Protein AF-A0A2X4T8K0-F1 (afdb_monomer_lite)

Radius of gyration: 13.11 Å; chains: 1; bounding box: 25×32×31 Å

pLDDT: mean 95.89, std 3.17, range [77.25, 98.31]

Organism: NCBI:txid59203

Structure (mmCIF, N/CA/C/O backbone):
data_AF-A0A2X4T8K0-F1
#
_entry.id   AF-A0A2X4T8K0-F1
#
loop_
_atom_s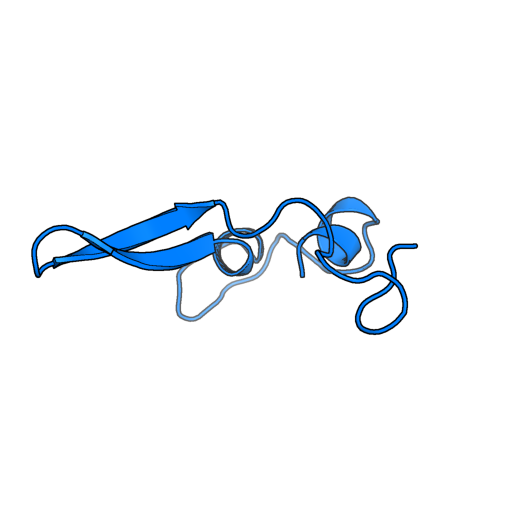ite.group_PDB
_atom_site.id
_atom_site.type_symbol
_atom_site.label_atom_id
_atom_site.label_alt_id
_atom_site.label_comp_id
_atom_site.label_asym_id
_atom_site.label_entity_id
_atom_site.label_seq_id
_atom_site.pdbx_PDB_ins_code
_atom_site.Cartn_x
_atom_site.Cartn_y
_atom_site.Cartn_z
_atom_site.occupancy
_atom_site.B_iso_or_equiv
_atom_site.auth_seq_id
_atom_site.auth_comp_id
_atom_site.auth_asym_id
_atom_site.auth_atom_id
_atom_site.pdbx_PDB_model_num
ATOM 1 N N . MET A 1 1 ? 3.981 -0.182 -4.815 1.00 89.56 1 MET A N 1
ATOM 2 C CA . MET A 1 1 ? 3.344 -1.500 -5.073 1.00 89.56 1 MET A CA 1
ATOM 3 C C . MET A 1 1 ? 2.416 -1.451 -6.275 1.00 89.56 1 MET A C 1
ATOM 5 O O . MET A 1 1 ? 2.712 -2.136 -7.242 1.00 89.56 1 MET A O 1
ATOM 9 N N . ARG A 1 2 ? 1.350 -0.632 -6.250 1.00 94.88 2 ARG A N 1
ATOM 10 C CA . ARG A 1 2 ? 0.375 -0.492 -7.352 1.00 94.88 2 ARG A CA 1
ATOM 11 C C . ARG A 1 2 ? 1.025 -0.339 -8.728 1.00 94.88 2 ARG A C 1
ATOM 13 O O . ARG A 1 2 ? 0.777 -1.153 -9.604 1.00 94.88 2 ARG A O 1
ATOM 20 N N . GLU A 1 3 ? 1.870 0.674 -8.896 1.00 95.06 3 GLU A N 1
ATOM 21 C CA . GLU A 1 3 ? 2.483 0.984 -10.193 1.00 95.06 3 GLU A CA 1
ATOM 22 C C . GLU A 1 3 ? 3.342 -0.162 -10.728 1.00 95.06 3 GLU A C 1
ATOM 24 O O . GLU A 1 3 ? 3.214 -0.533 -11.887 1.00 95.06 3 GLU A O 1
ATOM 29 N N . LEU A 1 4 ? 4.141 -0.792 -9.865 1.00 95.75 4 LEU A N 1
ATOM 30 C CA . LEU A 1 4 ? 4.963 -1.944 -10.234 1.00 95.75 4 LEU A CA 1
ATOM 31 C C . LEU A 1 4 ? 4.120 -3.162 -10.637 1.00 95.75 4 LEU A C 1
ATOM 33 O O . LEU A 1 4 ? 4.461 -3.842 -11.599 1.00 95.75 4 LEU A O 1
ATOM 37 N N . LEU A 1 5 ? 3.027 -3.440 -9.917 1.00 95.19 5 LEU A N 1
ATOM 38 C CA . LEU A 1 5 ? 2.092 -4.511 -10.276 1.00 95.19 5 LEU A CA 1
ATOM 39 C C . LEU A 1 5 ? 1.439 -4.233 -11.633 1.00 95.19 5 LEU A C 1
ATOM 41 O O . LEU A 1 5 ? 1.436 -5.104 -12.497 1.00 95.19 5 LEU A O 1
ATOM 45 N N . ASN A 1 6 ? 0.960 -3.005 -11.849 1.00 93.88 6 ASN A N 1
ATOM 46 C CA . ASN A 1 6 ? 0.352 -2.5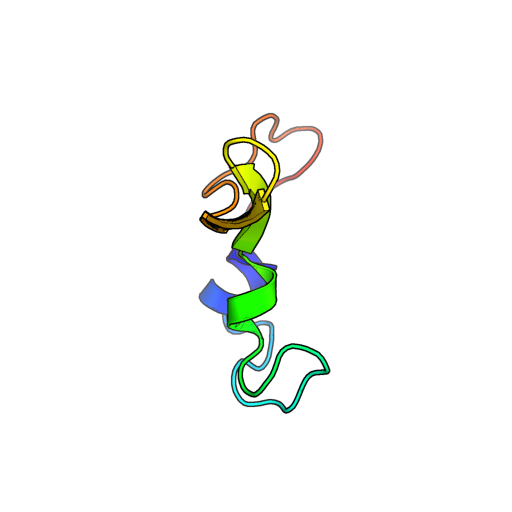96 -13.116 1.00 93.88 6 ASN A CA 1
ATOM 47 C C . ASN A 1 6 ? 1.349 -2.649 -14.287 1.00 93.88 6 ASN A C 1
ATOM 49 O O . ASN A 1 6 ? 0.962 -2.982 -15.403 1.00 93.88 6 ASN A O 1
ATOM 53 N N . ALA A 1 7 ? 2.625 -2.351 -14.034 1.00 95.69 7 ALA A N 1
ATOM 54 C CA . ALA A 1 7 ? 3.701 -2.441 -15.018 1.00 95.69 7 ALA A CA 1
ATOM 55 C C . ALA A 1 7 ? 4.218 -3.878 -15.245 1.00 95.69 7 ALA A C 1
ATOM 57 O O . ALA A 1 7 ? 5.128 -4.077 -16.047 1.00 95.69 7 ALA A O 1
ATOM 58 N N . GLY A 1 8 ? 3.685 -4.886 -14.540 1.00 95.94 8 GLY A N 1
ATOM 59 C CA . GLY A 1 8 ? 4.144 -6.277 -14.640 1.00 95.94 8 GLY A CA 1
ATOM 60 C C . GLY A 1 8 ? 5.530 -6.526 -14.033 1.00 95.94 8 GLY A C 1
ATOM 61 O O . GLY A 1 8 ? 6.158 -7.544 -14.313 1.00 95.94 8 GLY A O 1
ATOM 62 N N . LEU A 1 9 ? 6.016 -5.605 -13.198 1.00 96.94 9 LEU A N 1
ATOM 63 C CA . LEU A 1 9 ? 7.320 -5.674 -12.530 1.00 96.94 9 LEU A CA 1
ATOM 64 C C . LEU A 1 9 ? 7.261 -6.414 -11.185 1.00 96.94 9 LEU A C 1
ATOM 66 O O . LEU A 1 9 ? 8.290 -6.638 -10.550 1.00 96.94 9 LEU A O 1
ATOM 70 N N . LEU A 1 10 ? 6.061 -6.797 -10.745 1.00 97.12 10 LEU A N 1
ATOM 71 C CA . LEU A 1 10 ? 5.826 -7.643 -9.580 1.00 97.12 10 LEU A CA 1
ATOM 72 C C . LEU A 1 10 ? 4.876 -8.782 -9.941 1.00 97.12 10 LEU A C 1
ATOM 74 O O . LEU A 1 10 ? 3.914 -8.593 -10.681 1.00 97.12 10 LEU A O 1
ATOM 78 N N . HIS A 1 11 ? 5.126 -9.957 -9.367 1.00 97.56 11 HIS A N 1
ATOM 79 C CA . HIS A 1 11 ? 4.260 -11.118 -9.543 1.00 97.56 11 HIS A CA 1
ATOM 80 C C . HIS A 1 11 ? 3.019 -11.002 -8.653 1.00 97.56 11 HIS A C 1
ATOM 82 O O . HIS A 1 11 ? 3.128 -10.971 -7.426 1.00 97.56 11 HIS A O 1
ATOM 88 N N . GLU A 1 12 ? 1.839 -10.952 -9.273 1.00 96.75 12 GLU A N 1
ATOM 89 C CA . GLU A 1 12 ? 0.560 -10.952 -8.558 1.00 96.75 12 GLU A CA 1
ATOM 90 C C . GLU A 1 12 ? 0.271 -12.316 -7.911 1.00 96.75 12 GLU A C 1
ATOM 92 O O . GLU A 1 12 ? -0.158 -12.362 -6.757 1.00 96.75 12 GLU A O 1
ATOM 97 N N . ASP A 1 13 ? 0.562 -13.408 -8.620 1.00 97.75 13 ASP A N 1
ATOM 98 C CA . ASP A 1 13 ? 0.153 -14.779 -8.287 1.00 97.75 13 ASP A CA 1
ATOM 99 C C . ASP A 1 13 ? 1.038 -15.441 -7.217 1.00 97.75 13 ASP A C 1
ATOM 101 O O . ASP A 1 13 ? 1.751 -16.415 -7.468 1.00 97.75 13 ASP A O 1
ATOM 105 N N . VAL A 1 14 ? 1.006 -14.907 -5.996 1.00 97.88 14 VAL A N 1
ATOM 106 C CA . VAL A 1 14 ? 1.788 -15.417 -4.860 1.00 97.88 14 VAL A CA 1
ATOM 107 C C . VAL A 1 14 ? 0.951 -15.585 -3.594 1.00 97.88 14 VAL A C 1
ATOM 109 O O . VAL A 1 14 ? -0.047 -14.899 -3.372 1.00 97.88 14 VAL A O 1
ATOM 112 N N . ASN A 1 15 ? 1.395 -16.484 -2.714 1.00 98.19 15 ASN A N 1
ATOM 113 C CA . ASN A 1 15 ? 0.863 -16.588 -1.357 1.00 98.19 15 ASN A CA 1
ATOM 114 C C . ASN A 1 15 ? 1.500 -15.525 -0.456 1.00 98.19 15 ASN A C 1
ATOM 116 O O . ASN A 1 15 ? 2.723 -15.397 -0.410 1.00 98.19 15 ASN A O 1
ATOM 120 N N . THR A 1 16 ? 0.675 -14.805 0.301 1.00 97.56 16 THR A N 1
ATOM 121 C CA . THR A 1 16 ? 1.121 -13.825 1.298 1.00 97.56 16 THR A CA 1
ATOM 122 C C . THR A 1 16 ? 0.473 -14.104 2.651 1.00 97.56 16 THR A C 1
ATOM 124 O O . THR A 1 16 ? -0.503 -14.851 2.745 1.00 97.56 16 THR A O 1
ATOM 127 N N . VAL A 1 17 ? 0.963 -13.452 3.708 1.00 97.62 17 VAL A N 1
ATOM 128 C CA . VAL A 1 17 ? 0.312 -13.507 5.030 1.00 97.62 17 VAL A CA 1
ATOM 129 C C . VAL A 1 17 ? -1.105 -12.921 5.016 1.00 97.62 17 VAL A C 1
ATOM 131 O O . VAL A 1 17 ? -1.933 -13.312 5.831 1.00 97.62 17 VAL A O 1
ATOM 134 N N . ALA A 1 18 ? -1.409 -12.028 4.070 1.00 95.75 18 ALA A N 1
ATOM 135 C CA . ALA A 1 18 ? -2.726 -11.423 3.892 1.00 95.75 18 ALA A CA 1
ATOM 136 C C . ALA A 1 18 ? -3.640 -12.233 2.949 1.00 95.75 18 ALA A C 1
ATOM 138 O O . ALA A 1 18 ? -4.701 -11.745 2.559 1.00 95.75 18 ALA A O 1
ATOM 139 N N . GLY A 1 19 ? -3.253 -13.457 2.572 1.00 96.44 19 GLY A N 1
ATOM 140 C CA . GLY A 1 19 ? -3.953 -14.312 1.611 1.00 96.44 19 GLY A CA 1
ATOM 141 C C . GLY A 1 19 ? -3.264 -14.373 0.245 1.00 96.44 19 GLY A C 1
ATOM 142 O O . GLY A 1 19 ? -2.164 -13.853 0.057 1.00 96.44 19 GLY A O 1
ATOM 143 N N . PHE A 1 20 ? -3.899 -15.040 -0.718 1.00 97.69 20 PHE A N 1
ATOM 144 C CA . PHE A 1 20 ? -3.380 -15.125 -2.085 1.00 97.69 20 PHE A CA 1
ATOM 145 C C . PHE A 1 20 ? -3.533 -13.785 -2.823 1.00 97.69 20 PHE A C 1
ATOM 147 O O . PHE A 1 20 ? -4.572 -13.124 -2.699 1.00 97.69 20 PHE A O 1
ATOM 154 N N . GLY A 1 21 ? -2.513 -13.415 -3.600 1.00 97.38 21 GLY A N 1
ATOM 155 C CA . GLY A 1 21 ? -2.497 -12.227 -4.448 1.00 97.38 21 GLY A CA 1
ATOM 156 C C . GLY A 1 21 ? -1.782 -11.029 -3.821 1.00 97.38 21 GLY A C 1
ATOM 157 O O . GLY A 1 21 ? -2.171 -10.536 -2.759 1.00 97.38 21 GLY A O 1
ATOM 158 N N . LEU A 1 22 ? -0.781 -10.486 -4.520 1.00 97.31 22 LEU A N 1
ATOM 159 C CA . LEU A 1 22 ? -0.036 -9.305 -4.060 1.00 97.31 22 LEU A CA 1
ATOM 160 C C . LEU A 1 22 ? -0.874 -8.011 -4.089 1.00 97.31 22 LEU A C 1
ATOM 162 O O . LEU A 1 22 ? -0.555 -7.047 -3.392 1.00 97.31 22 LEU A O 1
ATOM 166 N N . LYS A 1 23 ? -1.978 -7.994 -4.848 1.00 95.75 23 LYS A N 1
ATOM 167 C CA . LYS A 1 23 ? -2.895 -6.850 -4.981 1.00 95.75 23 LYS A CA 1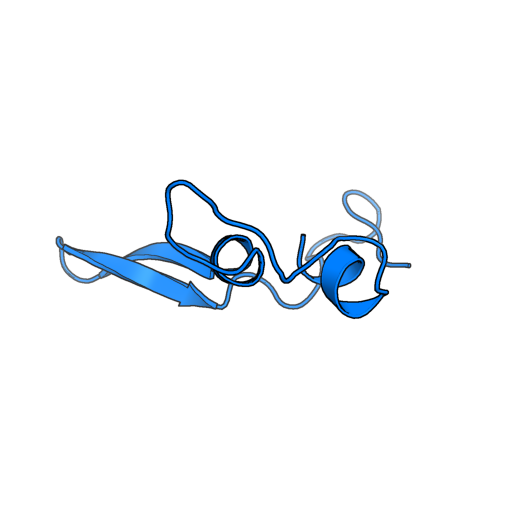
ATOM 168 C C . LYS A 1 23 ? -3.451 -6.359 -3.641 1.00 95.75 23 LYS A C 1
ATOM 170 O O . LYS A 1 23 ? -3.704 -5.175 -3.479 1.00 95.75 23 LYS A O 1
ATOM 175 N N . ARG A 1 24 ? -3.573 -7.227 -2.632 1.00 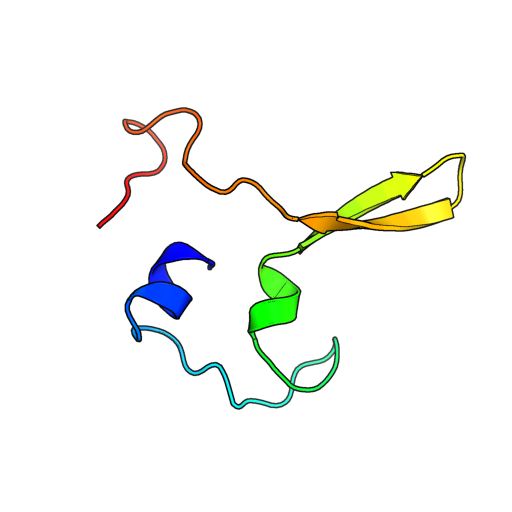96.00 24 ARG A N 1
ATOM 176 C CA . ARG A 1 24 ? -4.035 -6.830 -1.287 1.00 96.00 24 ARG A CA 1
ATOM 177 C C . ARG A 1 24 ? -3.121 -5.794 -0.619 1.00 96.00 24 ARG A C 1
ATOM 179 O O . ARG A 1 24 ? -3.595 -4.995 0.175 1.00 96.00 24 ARG A O 1
ATOM 186 N N . TYR A 1 25 ? -1.840 -5.755 -0.989 1.00 96.44 25 TYR A N 1
ATOM 187 C CA . TYR A 1 25 ? -0.862 -4.779 -0.491 1.00 96.44 25 TYR A CA 1
ATOM 188 C C . TYR A 1 25 ? -0.935 -3.416 -1.197 1.00 96.44 25 TYR A C 1
ATOM 190 O O . TYR A 1 25 ? -0.088 -2.555 -0.963 1.00 96.44 25 TYR A O 1
ATOM 198 N N . THR A 1 26 ? -1.915 -3.202 -2.079 1.00 96.19 26 THR A N 1
ATOM 199 C CA . THR A 1 26 ? -2.250 -1.865 -2.591 1.00 96.19 26 THR A CA 1
ATOM 200 C C . THR A 1 26 ? -3.392 -1.211 -1.814 1.00 96.19 26 THR A C 1
ATOM 202 O O . THR A 1 26 ? -3.733 -0.065 -2.096 1.00 96.19 26 THR A O 1
ATOM 205 N N . LEU A 1 27 ? -3.994 -1.933 -0.866 1.00 96.94 27 LEU A N 1
ATOM 206 C CA . LEU A 1 27 ? -5.007 -1.407 0.039 1.00 96.94 27 LEU A CA 1
ATOM 207 C C . LEU A 1 27 ? -4.340 -0.768 1.255 1.00 96.94 27 LEU A C 1
ATOM 209 O O . LEU A 1 27 ? -3.286 -1.219 1.710 1.00 96.94 27 LEU A O 1
ATOM 213 N N . GLU A 1 28 ? -4.982 0.256 1.800 1.00 97.06 28 GLU A N 1
ATOM 214 C CA . GLU A 1 28 ? -4.562 0.898 3.039 1.00 97.06 28 GLU A CA 1
ATOM 215 C C . GLU A 1 28 ? -5.529 0.552 4.180 1.00 97.06 28 GLU A C 1
ATOM 217 O O . GLU A 1 28 ? -6.751 0.651 4.001 1.00 97.06 28 GLU A O 1
ATOM 222 N N . PRO A 1 29 ? -5.012 0.125 5.348 1.00 97.19 29 PRO A N 1
ATOM 223 C CA . PRO A 1 29 ? -5.838 -0.062 6.523 1.00 97.19 29 PRO A CA 1
ATOM 224 C C . PRO A 1 29 ? -6.197 1.304 7.101 1.00 97.19 29 PRO A C 1
ATOM 226 O O . PRO A 1 29 ? -5.371 2.219 7.150 1.00 97.19 29 PRO A O 1
ATOM 229 N N . TRP A 1 30 ? -7.421 1.440 7.585 1.00 97.75 30 TRP A N 1
ATOM 230 C CA . TRP A 1 30 ? -7.874 2.657 8.237 1.00 97.75 30 TRP A CA 1
ATOM 231 C C . TRP A 1 30 ? -8.841 2.335 9.372 1.00 97.75 3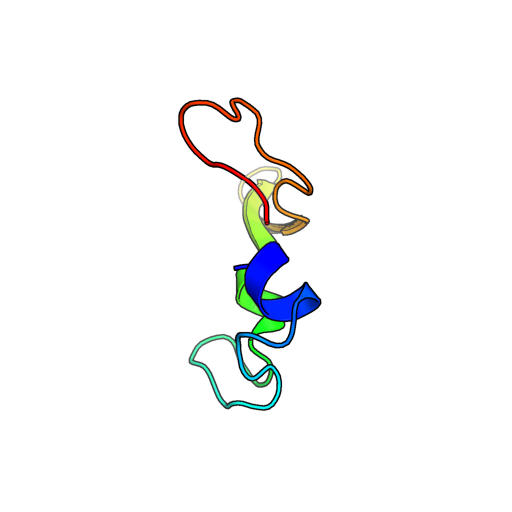0 TRP A C 1
ATOM 233 O O . TRP A 1 30 ? -9.386 1.234 9.462 1.00 97.75 30 TRP A O 1
ATOM 243 N N . LEU A 1 31 ? -9.012 3.301 10.273 1.00 98.06 31 LEU A N 1
ATOM 244 C CA . LEU A 1 31 ? -9.942 3.180 11.387 1.00 98.06 31 LEU A CA 1
ATOM 245 C C . LEU A 1 31 ? -11.319 3.681 10.945 1.00 98.06 31 LEU A C 1
ATOM 247 O O . LEU A 1 31 ? -11.561 4.887 10.893 1.00 98.06 31 LEU A O 1
ATOM 251 N N . ASN A 1 32 ? -12.215 2.751 10.636 1.00 97.75 32 ASN A N 1
ATOM 252 C CA . ASN A 1 32 ? -13.595 3.025 10.270 1.00 97.75 32 ASN A CA 1
ATOM 253 C C . ASN A 1 32 ? -14.473 2.937 11.523 1.00 97.75 32 ASN A C 1
ATOM 255 O O . ASN A 1 32 ? -14.782 1.851 12.001 1.00 97.75 32 ASN A O 1
ATOM 259 N N . ASN A 1 33 ? -14.839 4.085 12.097 1.00 97.06 33 ASN A N 1
ATOM 260 C CA . ASN A 1 33 ? -15.704 4.163 13.285 1.00 97.06 33 ASN A CA 1
ATOM 261 C C . ASN A 1 33 ? -15.242 3.294 14.477 1.00 97.06 33 ASN A C 1
ATOM 263 O O . ASN A 1 33 ? -16.061 2.767 15.224 1.00 97.06 33 ASN A O 1
ATOM 267 N N . GLY A 1 34 ? -13.926 3.168 14.676 1.00 97.94 34 GLY A N 1
ATOM 268 C CA . GLY A 1 34 ? -13.339 2.373 15.761 1.00 97.94 34 GLY A CA 1
ATOM 269 C C . GLY A 1 34 ? -13.008 0.926 15.387 1.00 97.94 34 GLY A C 1
ATOM 270 O O . GLY A 1 34 ? -12.387 0.231 16.188 1.00 97.94 34 GLY A O 1
ATOM 271 N N . GLU A 1 35 ? -13.345 0.496 14.173 1.00 98.31 35 GLU A N 1
ATOM 272 C CA . GLU A 1 35 ? -13.019 -0.828 13.648 1.00 98.31 35 GLU A CA 1
ATOM 273 C C . GLU A 1 35 ? -11.942 -0.744 12.562 1.00 98.31 35 GLU A C 1
ATOM 275 O O . GLU A 1 35 ? -11.822 0.249 11.841 1.00 98.31 35 GLU A O 1
ATOM 280 N N . LEU A 1 36 ? -11.120 -1.790 12.464 1.00 97.38 36 LEU A N 1
ATOM 281 C CA . LEU A 1 36 ? -10.152 -1.922 11.381 1.00 97.38 36 LEU A CA 1
ATOM 282 C C . LEU A 1 36 ? -10.892 -2.258 10.088 1.00 97.38 36 LEU A C 1
ATOM 284 O O . LEU A 1 36 ? -11.561 -3.286 10.009 1.00 97.38 36 LEU A O 1
ATOM 288 N N . ASP A 1 37 ? -10.683 -1.442 9.065 1.00 98.00 37 ASP A N 1
ATOM 289 C CA . ASP A 1 37 ? -11.217 -1.666 7.728 1.00 98.00 37 ASP A CA 1
ATOM 290 C C . ASP A 1 37 ? -10.142 -1.364 6.670 1.00 98.00 37 ASP A C 1
ATOM 292 O O . ASP A 1 37 ? -9.078 -0.824 6.984 1.00 98.00 37 ASP A O 1
ATOM 296 N N . TRP A 1 38 ? -10.396 -1.722 5.414 1.00 97.38 38 TRP A N 1
ATOM 297 C CA . TRP A 1 38 ? -9.464 -1.563 4.299 1.00 97.38 38 TRP A CA 1
ATOM 298 C C . TRP A 1 38 ? -10.111 -0.785 3.161 1.00 97.38 38 TRP A C 1
ATOM 300 O O . TRP A 1 38 ? -11.261 -1.021 2.800 1.00 97.38 38 TRP A O 1
ATOM 310 N N . ARG A 1 39 ? -9.352 0.125 2.554 1.00 96.75 39 ARG A N 1
ATOM 311 C CA . ARG A 1 39 ? -9.795 0.891 1.383 1.00 96.75 39 ARG A CA 1
ATOM 312 C C . ARG A 1 39 ? -8.704 0.953 0.323 1.00 96.75 39 ARG A C 1
ATOM 314 O O . ARG A 1 39 ? -7.560 0.578 0.576 1.00 96.75 39 ARG A O 1
ATOM 321 N N . GLU A 1 40 ? -9.057 1.413 -0.872 1.00 96.81 40 GLU A N 1
ATOM 322 C CA . GLU A 1 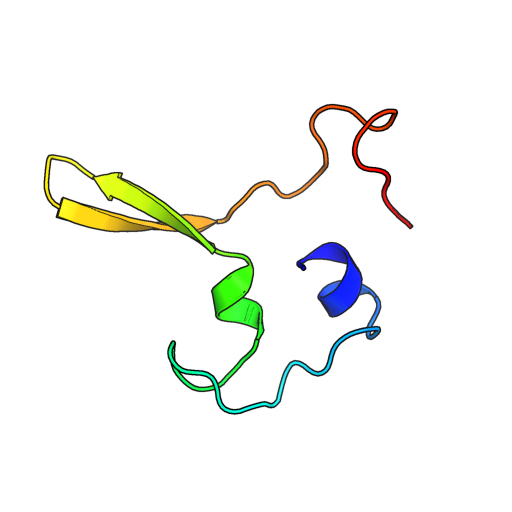40 ? -8.072 1.641 -1.929 1.00 96.81 40 GLU A CA 1
ATOM 323 C C . GLU A 1 40 ? -7.045 2.687 -1.478 1.00 96.81 40 GLU A C 1
ATOM 325 O O . GLU A 1 40 ? -7.413 3.800 -1.101 1.00 96.81 40 GLU A O 1
ATOM 330 N N . GLY A 1 41 ? -5.760 2.319 -1.509 1.00 94.81 41 GLY A N 1
ATOM 331 C CA . GLY A 1 41 ? -4.673 3.268 -1.292 1.00 94.81 41 GLY A CA 1
ATOM 332 C C . GLY A 1 41 ? -4.509 4.214 -2.481 1.00 94.81 41 GLY A C 1
ATOM 333 O O . GLY A 1 41 ? -5.061 3.968 -3.558 1.00 94.81 41 GLY A O 1
ATOM 334 N N . ALA A 1 42 ? -3.708 5.266 -2.297 1.00 94.00 42 ALA A N 1
ATOM 335 C CA . ALA A 1 42 ? -3.478 6.303 -3.303 1.00 94.00 42 ALA A CA 1
ATOM 336 C C . ALA A 1 42 ? -3.221 5.737 -4.716 1.00 94.00 42 ALA A C 1
ATOM 338 O O . ALA A 1 42 ? -2.374 4.862 -4.921 1.00 94.00 42 ALA A O 1
ATOM 339 N N . GLU A 1 43 ? -3.960 6.252 -5.702 1.00 93.62 43 GLU A N 1
ATOM 340 C CA . GLU A 1 43 ? -3.834 5.834 -7.106 1.00 93.62 43 GLU A CA 1
ATOM 341 C C . GLU A 1 43 ? -2.631 6.467 -7.813 1.00 93.62 43 GLU A C 1
ATOM 343 O O . GLU A 1 43 ? -2.158 5.937 -8.814 1.00 93.62 43 GLU A O 1
ATOM 348 N N . ARG A 1 44 ? -2.143 7.596 -7.292 1.00 94.19 44 ARG A N 1
ATOM 349 C CA . ARG A 1 44 ? -1.003 8.358 -7.807 1.00 94.19 44 ARG A CA 1
ATOM 350 C C . ARG A 1 44 ? -0.233 8.995 -6.658 1.00 94.19 44 ARG A C 1
ATOM 352 O O . ARG A 1 44 ? -0.802 9.204 -5.583 1.00 94.19 44 ARG A O 1
ATOM 359 N N . SER A 1 45 ? 1.024 9.345 -6.906 1.00 95.25 45 SER A N 1
ATOM 360 C CA . SER A 1 45 ? 1.808 10.125 -5.953 1.00 95.25 45 SER A CA 1
ATOM 361 C C . SER A 1 45 ? 1.169 11.492 -5.683 1.00 95.25 45 SER A C 1
ATOM 363 O O . SER A 1 45 ? 0.550 12.100 -6.561 1.00 95.25 45 SER A O 1
ATOM 365 N N . LEU A 1 46 ? 1.311 11.966 -4.446 1.00 96.50 46 LEU A N 1
ATOM 366 C CA . LEU A 1 46 ? 0.929 13.326 -4.057 1.00 96.50 46 LEU A CA 1
ATOM 367 C C . LEU A 1 46 ? 2.059 14.332 -4.311 1.00 96.50 46 LEU A C 1
ATOM 369 O O . LEU A 1 46 ? 1.793 15.529 -4.375 1.00 96.50 46 LEU A O 1
ATOM 373 N N . ASP A 1 47 ? 3.288 13.841 -4.468 1.00 97.69 47 ASP A N 1
ATOM 374 C CA . ASP A 1 47 ? 4.476 14.630 -4.768 1.00 97.69 47 ASP A CA 1
ATOM 375 C C . ASP A 1 47 ? 5.441 13.791 -5.622 1.00 97.69 47 ASP A C 1
ATOM 377 O O . ASP A 1 47 ? 6.058 12.831 -5.146 1.00 97.69 47 ASP A O 1
ATOM 381 N N . ASN A 1 48 ? 5.541 14.140 -6.905 1.00 96.25 48 ASN A N 1
ATOM 382 C CA . ASN A 1 48 ? 6.344 13.398 -7.877 1.00 96.25 48 ASN A CA 1
ATOM 383 C C . ASN A 1 48 ? 7.853 13.617 -7.711 1.00 96.25 48 ASN A C 1
ATOM 385 O O . ASN A 1 48 ? 8.625 12.803 -8.215 1.00 96.25 48 ASN A O 1
ATOM 389 N N . ASP A 1 49 ? 8.274 14.659 -6.988 1.00 97.12 49 ASP A N 1
ATOM 390 C CA . ASP A 1 49 ? 9.688 14.868 -6.665 1.00 97.12 49 ASP A CA 1
ATOM 391 C C . ASP A 1 49 ? 10.141 13.936 -5.524 1.00 97.12 49 ASP A C 1
ATOM 393 O O . ASP A 1 49 ? 11.336 13.695 -5.345 1.00 97.12 49 ASP A O 1
ATOM 397 N N . VAL A 1 50 ? 9.186 13.379 -4.765 1.00 97.06 50 VAL A N 1
ATOM 398 C CA . VAL A 1 50 ? 9.435 12.454 -3.649 1.00 97.06 50 VAL A CA 1
ATOM 399 C C . VAL A 1 50 ? 9.197 11.000 -4.055 1.00 97.06 50 VAL A C 1
ATOM 401 O O . VAL A 1 50 ? 10.060 10.150 -3.835 1.00 97.06 50 VAL A O 1
ATOM 404 N N . ILE A 1 51 ? 8.035 10.692 -4.640 1.00 95.75 51 ILE A N 1
ATOM 405 C CA . ILE A 1 51 ? 7.727 9.367 -5.196 1.00 95.75 51 ILE A CA 1
ATOM 406 C C . ILE A 1 51 ? 7.299 9.555 -6.645 1.00 95.75 51 ILE A C 1
ATOM 408 O O . ILE A 1 51 ? 6.220 10.079 -6.907 1.00 95.75 51 ILE A O 1
ATOM 412 N N . ALA A 1 52 ? 8.145 9.109 -7.568 1.00 93.31 52 ALA A N 1
ATOM 413 C CA . ALA A 1 52 ? 7.896 9.189 -9.000 1.00 93.31 52 ALA A CA 1
ATOM 414 C C . ALA A 1 52 ? 7.150 7.954 -9.526 1.00 93.31 52 ALA A C 1
ATOM 416 O O . ALA A 1 52 ? 7.282 6.857 -8.977 1.00 93.31 52 ALA A O 1
ATOM 417 N N . SER A 1 53 ? 6.430 8.157 -10.629 1.00 88.62 53 SER A N 1
ATOM 418 C CA . SER A 1 53 ? 5.823 7.099 -11.440 1.00 88.62 53 SER A CA 1
ATOM 419 C C . SER A 1 53 ? 6.709 6.743 -12.641 1.00 88.62 53 SER A C 1
ATOM 421 O O . SER A 1 53 ? 7.553 7.546 -13.045 1.00 88.62 53 SER A O 1
ATOM 423 N N . PHE A 1 54 ? 6.520 5.541 -13.195 1.00 77.25 54 PHE A N 1
ATOM 424 C CA . PHE A 1 54 ? 7.229 5.049 -14.389 1.00 77.25 54 PHE A CA 1
ATOM 425 C C . PHE A 1 54 ? 6.767 5.706 -15.693 1.00 77.25 54 PHE A C 1
ATOM 427 O O . PHE A 1 54 ? 5.557 6.010 -15.808 1.00 77.25 54 PHE A O 1
#

Secondary structure (DSSP, 8-state):
-HHHHHTT-S-SS-EETTEE-GGGGGEEEEEETTEEEEEE--SS-S-TTTS---

Sequence (54 aa):
MRELLNAGLLHEDVNTVAGFGLKRYTLEPWLNNGELDWREGAERSLDNDVIASF

Foldseek 3Di:
DVQCVVVVVDDQQDQDPVGGGPVQVQWDWDQDVNDTDIDGHDPDDPDCVVPNHD

InterPro domains:
  IPR037237 IlvD/EDD, N-terminal domain [SSF143975] (1-53)